Protein AF-A0A916VRL7-F1 (afdb_monomer)

pLDDT: mean 84.44, std 12.97, range [46.22, 95.94]

Secondary structure (DSSP, 8-state):
-PPP-PPPSS-SSSSPP-HHHHHHHHHHHHHHB-TTSPBPPEEEE-SSSS-HHHHHHH-B-TTS-B--EEEEPP------

Foldseek 3Di:
DDADDFQDCDPPDDGDHDPRNVVVVVVVCVVQQDPVRDGFDKDWADPDPDDPVCQQVPQADPVRHRRTDIGGDDPDPPDD

Sequence (80 aa):
MDYVDAEESYSEYSKPVTDMGKAASEMAMKYFILSDGELAQVDIEFDTDDPVENCLEKYRDHQGRLIAYVKKMEKILILN

Mean predicted aligned error: 6.94 Å

Structure (mmCIF, N/CA/C/O backbone):
data_AF-A0A916VRL7-F1
#
_entry.id   AF-A0A916VRL7-F1
#
loop_
_atom_site.group_PDB
_atom_site.id
_atom_site.type_symbol
_atom_site.label_atom_id
_atom_site.label_alt_id
_atom_site.label_comp_id
_atom_site.label_asym_id
_atom_site.label_entity_id
_atom_site.label_seq_id
_atom_site.pdbx_PDB_ins_code
_atom_site.Cartn_x
_atom_site.Cartn_y
_atom_site.Cartn_z
_atom_site.occupancy
_atom_site.B_iso_or_equiv
_atom_site.auth_seq_id
_atom_site.auth_comp_id
_atom_site.auth_asym_id
_atom_site.auth_atom_id
_atom_site.pdbx_PDB_model_num
ATOM 1 N N . MET A 1 1 ? 2.623 7.874 -12.953 1.00 46.22 1 MET A N 1
ATOM 2 C CA . MET A 1 1 ? 1.707 7.893 -11.798 1.00 46.22 1 MET A CA 1
ATOM 3 C C . MET A 1 1 ? 2.463 8.596 -10.676 1.00 46.22 1 MET A C 1
ATOM 5 O O . MET A 1 1 ? 3.677 8.446 -10.643 1.00 46.22 1 MET A O 1
ATOM 9 N N . ASP A 1 2 ? 1.830 9.454 -9.873 1.00 58.34 2 ASP A N 1
ATOM 10 C CA . ASP A 1 2 ? 2.544 10.183 -8.809 1.00 58.34 2 ASP A CA 1
ATOM 11 C C . ASP A 1 2 ? 2.691 9.282 -7.570 1.00 58.34 2 ASP A C 1
ATOM 13 O O . ASP A 1 2 ? 1.708 8.702 -7.104 1.00 58.34 2 ASP A O 1
ATOM 17 N N . TYR A 1 3 ? 3.912 9.155 -7.044 1.00 62.91 3 TYR A N 1
ATOM 18 C CA . TYR A 1 3 ? 4.197 8.414 -5.813 1.00 62.91 3 TYR A CA 1
ATOM 19 C C . TYR A 1 3 ? 3.677 9.175 -4.586 1.00 62.91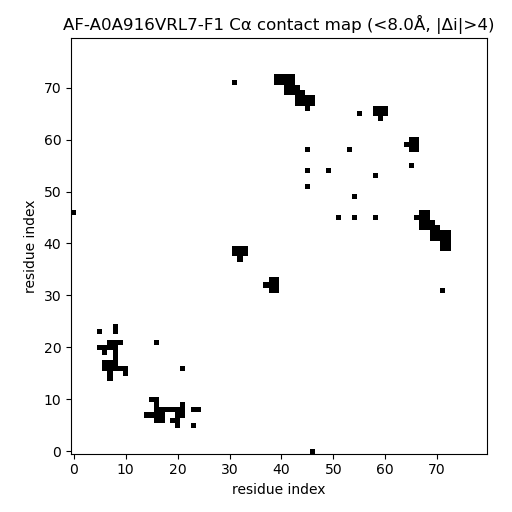 3 TYR A C 1
ATOM 21 O O . TYR A 1 3 ? 3.676 10.407 -4.551 1.00 62.91 3 TYR A O 1
ATOM 29 N N . VAL A 1 4 ? 3.244 8.442 -3.557 1.00 69.81 4 VAL A N 1
ATOM 30 C CA . VAL A 1 4 ? 2.712 9.034 -2.321 1.00 69.81 4 VAL A CA 1
ATOM 31 C C . VAL A 1 4 ? 3.793 9.020 -1.241 1.00 69.81 4 VAL A C 1
ATOM 33 O O . VAL A 1 4 ? 4.273 7.954 -0.868 1.00 69.81 4 VAL A O 1
ATOM 36 N N . ASP A 1 5 ? 4.142 10.198 -0.720 1.00 73.38 5 ASP A N 1
ATOM 37 C CA . ASP A 1 5 ? 4.924 10.361 0.513 1.00 73.38 5 ASP A CA 1
ATOM 38 C C . ASP A 1 5 ? 3.975 10.842 1.618 1.00 73.38 5 ASP A C 1
ATOM 40 O O . ASP A 1 5 ? 3.376 11.915 1.507 1.00 73.38 5 ASP A O 1
ATOM 44 N N . ALA A 1 6 ? 3.776 10.027 2.654 1.00 71.56 6 ALA A N 1
ATOM 45 C CA . ALA A 1 6 ? 3.003 10.426 3.825 1.00 71.56 6 ALA A CA 1
ATOM 46 C C . ALA A 1 6 ? 3.937 11.086 4.846 1.00 71.56 6 ALA A C 1
ATOM 48 O O . ALA A 1 6 ? 5.071 10.650 5.027 1.00 71.56 6 ALA A O 1
ATOM 49 N N . GLU A 1 7 ? 3.460 12.125 5.538 1.00 76.50 7 GLU A N 1
ATOM 50 C CA . GLU A 1 7 ? 4.246 12.745 6.607 1.00 76.50 7 GLU A CA 1
ATOM 51 C C . GLU A 1 7 ? 4.615 11.720 7.693 1.00 76.50 7 GLU A C 1
ATOM 53 O O . GLU A 1 7 ? 3.895 10.752 7.945 1.00 76.50 7 GLU A O 1
ATOM 58 N N . GLU A 1 8 ? 5.754 11.930 8.350 1.00 77.12 8 GLU A N 1
ATOM 59 C CA . GLU A 1 8 ? 6.324 10.934 9.253 1.00 77.12 8 GLU A CA 1
ATOM 60 C C . GLU A 1 8 ? 5.447 10.725 10.495 1.00 77.12 8 GLU A C 1
ATOM 62 O O . GLU A 1 8 ? 5.092 11.666 11.212 1.00 77.12 8 GLU A O 1
ATOM 67 N N . SER A 1 9 ? 5.143 9.463 10.793 1.00 71.56 9 SER A N 1
ATOM 68 C CA . SER A 1 9 ? 4.435 9.055 12.010 1.00 71.56 9 SER A CA 1
ATOM 69 C C . SER A 1 9 ? 5.371 8.539 13.108 1.00 71.56 9 SER A C 1
ATOM 71 O O . SER A 1 9 ? 4.921 8.303 14.229 1.00 71.56 9 SER A O 1
ATOM 73 N N . TYR A 1 10 ? 6.655 8.331 12.795 1.00 71.44 10 TYR A N 1
ATOM 74 C CA . TYR A 1 10 ? 7.660 7.787 13.707 1.00 71.44 10 TYR A CA 1
ATOM 75 C C . TYR A 1 10 ? 8.977 8.560 13.601 1.00 71.44 10 TYR A C 1
ATOM 77 O O . TYR A 1 10 ? 9.424 8.919 12.515 1.00 71.44 10 TYR A O 1
ATOM 85 N N . SER A 1 11 ? 9.606 8.834 14.743 1.00 66.50 11 SER A N 1
ATOM 86 C CA . SER A 1 11 ? 10.831 9.631 14.806 1.00 66.50 11 SER A CA 1
ATOM 87 C C . SER A 1 11 ? 12.062 8.748 14.612 1.00 66.50 11 SER A C 1
ATOM 89 O O . SER A 1 11 ? 12.728 8.385 15.582 1.00 66.50 11 SER A O 1
ATOM 91 N N . GLU A 1 12 ? 12.366 8.380 13.373 1.00 64.50 12 GLU A N 1
ATOM 92 C CA . GLU A 1 12 ? 13.615 7.664 13.076 1.00 64.50 12 GLU A CA 1
ATOM 93 C C . GLU A 1 12 ? 14.745 8.626 12.651 1.00 64.50 12 GLU A C 1
ATOM 95 O O . GLU A 1 12 ? 15.922 8.299 12.784 1.00 64.50 12 GLU A O 1
ATOM 100 N N . TYR A 1 13 ? 14.404 9.854 12.225 1.00 65.00 13 TYR A N 1
ATOM 101 C CA . TYR A 1 13 ? 15.343 10.877 11.734 1.00 65.00 13 TYR A CA 1
ATOM 102 C C . TYR A 1 13 ? 14.896 12.317 12.077 1.00 65.00 13 TYR A C 1
ATOM 104 O O . TYR A 1 13 ? 14.058 12.536 12.947 1.00 65.00 13 TYR A O 1
ATOM 112 N N . SER A 1 14 ? 15.479 13.321 11.410 1.00 69.00 14 SER A N 1
ATOM 113 C CA . SER A 1 14 ? 15.278 14.759 11.659 1.00 69.00 14 SER A CA 1
ATOM 114 C C . SER A 1 14 ? 13.936 15.330 11.192 1.00 69.00 14 S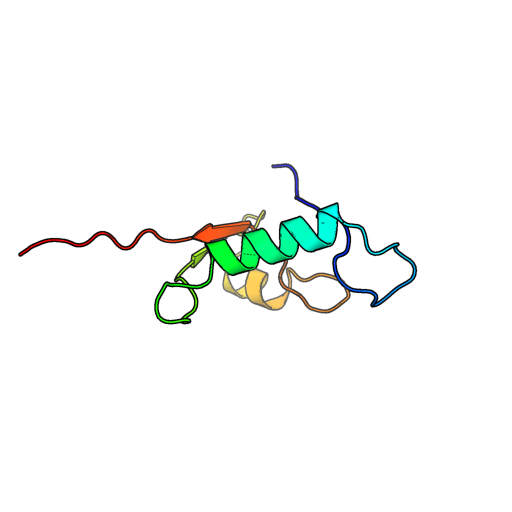ER A C 1
ATOM 116 O O . SER A 1 14 ? 13.655 16.503 11.450 1.00 69.00 14 SER A O 1
ATOM 118 N N . LYS A 1 15 ? 13.120 14.547 10.482 1.00 70.56 15 LYS A N 1
ATOM 119 C CA . LYS A 1 15 ? 11.803 14.995 10.034 1.00 70.56 15 LYS A CA 1
ATOM 120 C C . LYS A 1 15 ? 10.848 15.087 11.236 1.00 70.56 15 LYS A C 1
ATOM 122 O O . LYS A 1 15 ? 10.846 14.192 12.083 1.00 70.56 15 LYS A O 1
ATOM 127 N N . PRO A 1 16 ? 10.043 16.156 11.338 1.00 75.12 16 PRO A N 1
ATOM 128 C CA . PRO A 1 16 ? 9.080 16.287 12.419 1.00 75.12 16 PRO A CA 1
ATOM 129 C C . PRO A 1 16 ? 8.005 15.205 12.300 1.00 75.12 16 PRO A C 1
ATOM 131 O O . PRO A 1 16 ? 7.464 14.982 11.221 1.00 75.12 16 PRO A O 1
ATOM 134 N N . VAL A 1 17 ? 7.669 14.573 13.425 1.00 85.12 17 VAL A N 1
ATOM 135 C CA . VAL A 1 17 ? 6.478 13.725 13.510 1.00 85.12 17 VAL A CA 1
ATOM 136 C C . VAL A 1 17 ? 5.259 14.633 13.548 1.00 85.12 17 VAL A C 1
ATOM 138 O O . VAL A 1 17 ? 5.144 15.474 14.446 1.00 85.12 17 VAL A O 1
ATOM 141 N N . THR A 1 18 ? 4.344 14.455 12.604 1.00 88.00 18 THR A N 1
ATOM 142 C CA . THR A 1 18 ? 3.163 15.313 12.482 1.00 88.00 18 THR A CA 1
ATOM 143 C C . THR A 1 18 ? 1.893 14.567 12.860 1.00 88.00 18 THR A C 1
ATOM 145 O O . THR A 1 18 ? 1.822 13.336 12.843 1.00 88.00 18 THR A O 1
ATOM 148 N N . ASP A 1 19 ? 0.853 15.318 13.215 1.00 90.44 19 ASP A N 1
ATOM 149 C CA . ASP A 1 19 ? -0.451 14.720 13.500 1.00 90.44 19 ASP A CA 1
ATOM 150 C C . ASP A 1 19 ? -1.096 14.137 12.236 1.00 90.44 19 ASP A C 1
ATOM 152 O O . ASP A 1 19 ? -1.821 13.147 12.324 1.00 90.44 19 ASP A O 1
ATOM 156 N N . MET A 1 20 ? -0.769 14.676 11.055 1.00 89.31 20 MET A N 1
ATOM 157 C CA . MET A 1 20 ? -1.195 14.095 9.779 1.00 89.31 20 MET A CA 1
ATOM 158 C C . MET A 1 20 ? -0.519 12.745 9.531 1.00 89.31 20 MET A C 1
ATOM 160 O O . MET A 1 20 ? -1.203 11.792 9.163 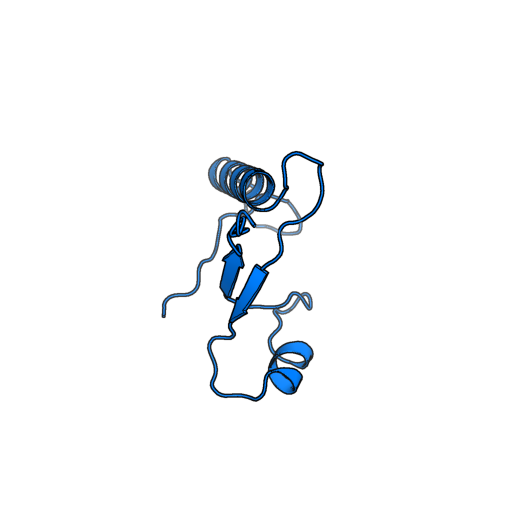1.00 89.31 20 MET A O 1
ATOM 164 N N . GLY A 1 21 ? 0.785 12.629 9.806 1.00 88.00 21 GLY A N 1
ATOM 165 C CA . GLY A 1 21 ? 1.510 11.364 9.699 1.00 88.00 21 GLY A CA 1
ATOM 166 C C . GLY A 1 21 ? 0.937 10.289 10.620 1.00 88.00 21 GLY A C 1
ATOM 167 O O . GLY A 1 21 ? 0.634 9.176 10.184 1.00 88.00 21 GLY A O 1
ATOM 168 N N . LYS A 1 22 ? 0.684 10.632 11.890 1.00 89.94 22 LYS A N 1
ATOM 169 C CA . LYS A 1 22 ? 0.016 9.723 12.841 1.00 89.94 22 LYS A CA 1
ATOM 170 C C . LYS A 1 22 ? -1.361 9.282 12.340 1.00 89.94 22 LYS A C 1
ATOM 172 O O . LYS A 1 22 ? -1.652 8.089 12.344 1.00 89.94 22 LYS A O 1
ATOM 177 N N . ALA A 1 23 ? -2.186 10.220 11.871 1.00 92.31 23 ALA A N 1
ATOM 178 C CA . ALA A 1 23 ? -3.523 9.916 11.367 1.00 92.31 23 ALA A CA 1
ATOM 179 C C . ALA A 1 23 ? -3.489 9.013 10.121 1.00 92.31 23 ALA A C 1
ATOM 181 O O . ALA A 1 23 ? -4.306 8.098 10.004 1.00 92.31 23 ALA A O 1
ATOM 182 N N . ALA A 1 24 ? -2.529 9.228 9.216 1.00 88.81 24 ALA A N 1
ATOM 183 C CA . ALA A 1 24 ? -2.320 8.376 8.048 1.00 88.81 24 ALA A CA 1
ATOM 184 C C . ALA A 1 24 ? -1.925 6.947 8.455 1.00 88.81 24 ALA A C 1
ATOM 186 O O . ALA A 1 24 ? -2.493 5.982 7.943 1.00 88.81 24 ALA A O 1
ATOM 187 N N . SER A 1 25 ? -1.024 6.810 9.432 1.00 89.56 25 SER A N 1
ATOM 188 C CA . SER A 1 25 ? -0.616 5.514 9.986 1.00 89.56 25 SER A CA 1
ATOM 189 C C . SER A 1 25 ? -1.795 4.766 10.622 1.00 89.56 25 SER A C 1
ATOM 191 O O . SER A 1 25 ? -2.058 3.607 10.291 1.00 89.56 25 SER A O 1
ATOM 193 N N . GLU A 1 26 ? -2.596 5.448 11.448 1.00 93.75 26 GLU A N 1
ATOM 194 C CA . GLU A 1 26 ? -3.805 4.864 12.038 1.00 93.75 26 GLU A CA 1
ATOM 195 C C . GLU A 1 26 ? -4.837 4.442 10.987 1.00 93.75 26 GLU A C 1
ATOM 197 O O . GLU A 1 26 ? -5.486 3.402 11.134 1.00 93.75 26 GLU A O 1
ATOM 202 N N . MET A 1 27 ? -5.019 5.247 9.938 1.00 93.50 27 MET A N 1
ATOM 203 C CA . MET A 1 27 ? -5.930 4.927 8.841 1.00 93.50 27 MET A CA 1
ATOM 204 C C . MET A 1 27 ? -5.463 3.676 8.094 1.00 93.50 27 MET A C 1
ATOM 206 O O . MET A 1 27 ? -6.272 2.774 7.875 1.00 93.50 27 MET A O 1
ATOM 210 N N . ALA A 1 28 ? -4.176 3.595 7.749 1.00 92.75 28 ALA A N 1
ATOM 211 C CA . ALA A 1 28 ? -3.602 2.438 7.070 1.00 92.75 28 ALA A CA 1
ATOM 212 C C . ALA A 1 28 ? -3.772 1.162 7.908 1.00 92.75 28 ALA A C 1
ATOM 214 O O . ALA A 1 28 ? -4.264 0.155 7.399 1.00 92.75 28 ALA A O 1
ATOM 215 N N . MET A 1 29 ? -3.473 1.224 9.211 1.00 92.19 29 MET A N 1
ATOM 216 C CA . MET A 1 29 ? -3.704 0.105 10.129 1.00 92.19 29 MET A CA 1
ATOM 217 C C . MET A 1 29 ? -5.170 -0.337 10.131 1.00 92.19 29 MET A C 1
ATOM 219 O O . MET A 1 29 ? -5.455 -1.508 9.905 1.00 92.19 29 MET A O 1
ATOM 223 N N . LYS A 1 30 ? -6.117 0.589 10.328 1.00 93.25 30 LYS A N 1
ATOM 224 C CA . LYS A 1 30 ? -7.558 0.269 10.343 1.00 93.25 30 LYS A CA 1
ATOM 225 C C . LYS A 1 30 ? -8.053 -0.29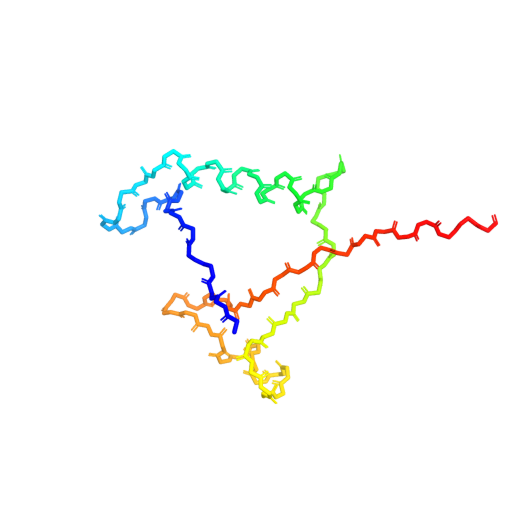6 9.011 1.00 93.25 30 LYS A C 1
ATOM 227 O O . LYS A 1 30 ? -8.997 -1.078 8.993 1.00 93.25 30 LYS A O 1
ATOM 232 N N . TYR A 1 31 ? -7.453 0.120 7.900 1.00 93.94 31 TYR A N 1
ATOM 233 C CA . TYR A 1 31 ? -7.859 -0.316 6.571 1.00 93.94 31 TYR A CA 1
ATOM 234 C C . TYR A 1 31 ? -7.358 -1.728 6.243 1.00 93.94 31 TYR A C 1
ATOM 236 O O . TYR A 1 31 ? -8.115 -2.532 5.685 1.00 93.94 31 TYR A O 1
ATOM 244 N N . PHE A 1 32 ? -6.109 -2.040 6.600 1.00 94.50 32 PHE A N 1
ATOM 245 C CA . PHE A 1 32 ? -5.458 -3.309 6.266 1.00 94.50 32 PHE A CA 1
ATOM 246 C C . PHE A 1 32 ? -5.554 -4.380 7.360 1.00 94.50 32 PHE A C 1
ATOM 248 O O . PHE A 1 32 ? -5.285 -5.538 7.062 1.00 94.50 32 PHE A O 1
ATOM 255 N N . ILE A 1 33 ? -5.978 -4.047 8.580 1.00 94.19 33 ILE A N 1
ATOM 256 C CA . ILE A 1 33 ? -6.288 -5.031 9.628 1.00 94.19 33 ILE A CA 1
ATOM 257 C C . ILE A 1 33 ? -7.766 -5.435 9.518 1.00 94.19 33 ILE A C 1
ATOM 259 O O . ILE A 1 33 ? -8.662 -4.592 9.445 1.00 94.19 33 ILE A O 1
ATOM 263 N N . LEU A 1 34 ? -8.027 -6.739 9.473 1.00 89.69 34 LEU A N 1
ATOM 264 C CA . LEU A 1 34 ? -9.361 -7.332 9.434 1.00 89.69 34 LEU A CA 1
ATOM 265 C C . LEU A 1 34 ? -9.996 -7.365 10.833 1.00 89.69 34 LEU A C 1
ATOM 267 O O . LEU A 1 34 ? -9.344 -7.149 11.851 1.00 89.69 34 LEU A O 1
ATOM 271 N N . SER A 1 35 ? -11.300 -7.645 10.902 1.00 88.19 35 SER A N 1
ATOM 272 C CA . SER A 1 35 ? -12.050 -7.659 12.169 1.00 88.19 35 SER A CA 1
ATOM 273 C C . SER A 1 35 ? -11.575 -8.715 13.173 1.00 88.19 35 SER A C 1
ATOM 275 O O . SER A 1 35 ? -11.847 -8.586 14.362 1.00 88.19 35 SER A O 1
ATOM 277 N N . ASP A 1 36 ? -10.904 -9.763 12.698 1.00 90.50 36 ASP A N 1
ATOM 278 C CA . ASP A 1 36 ? -10.279 -10.817 13.505 1.00 90.50 36 ASP A CA 1
ATOM 279 C C . ASP A 1 36 ? -8.831 -10.485 13.917 1.00 90.50 36 ASP A C 1
ATOM 281 O O . ASP A 1 36 ? -8.217 -11.254 14.651 1.00 90.50 36 ASP A O 1
ATOM 285 N N . GLY A 1 37 ? -8.306 -9.328 13.501 1.00 90.00 37 GLY A N 1
ATOM 286 C CA . GLY A 1 37 ? -6.938 -8.891 13.773 1.00 90.00 37 GLY A CA 1
ATOM 287 C C . GLY A 1 37 ? -5.909 -9.357 12.741 1.00 90.00 37 GLY A C 1
ATOM 288 O O . GLY A 1 37 ? -4.757 -8.931 12.823 1.00 90.00 37 GLY A O 1
ATOM 289 N N . GLU A 1 38 ? -6.303 -10.175 11.762 1.00 92.56 38 GLU A N 1
ATOM 290 C CA . GLU A 1 38 ? -5.413 -10.630 10.692 1.00 92.56 38 GLU A CA 1
ATOM 291 C C . GLU A 1 38 ? -5.162 -9.531 9.652 1.00 92.56 38 GLU A C 1
ATOM 293 O O . GLU A 1 38 ? -5.947 -8.591 9.493 1.00 92.56 38 GLU A O 1
ATOM 298 N N . LEU A 1 39 ? -4.063 -9.649 8.906 1.00 92.06 39 LEU A N 1
ATOM 299 C CA . LEU A 1 39 ? -3.780 -8.741 7.797 1.00 92.06 39 LEU A CA 1
ATOM 300 C C . LEU A 1 39 ? -4.631 -9.095 6.574 1.00 92.06 39 LEU A C 1
ATOM 302 O O . LEU A 1 39 ? -4.806 -10.260 6.212 1.00 92.06 39 LEU A O 1
ATOM 306 N N . ALA A 1 40 ? -5.142 -8.069 5.902 1.00 93.62 40 ALA A N 1
ATOM 307 C CA . ALA A 1 40 ? -5.853 -8.225 4.649 1.00 93.62 40 ALA A CA 1
ATOM 308 C C . ALA A 1 40 ? -4.917 -8.743 3.551 1.00 93.62 40 ALA A C 1
ATOM 310 O O . ALA A 1 40 ? -3.754 -8.350 3.463 1.00 93.62 40 ALA A O 1
ATOM 311 N N . GLN A 1 41 ? -5.460 -9.576 2.664 1.00 94.25 41 GLN A N 1
ATOM 312 C CA . GLN A 1 41 ? -4.773 -9.923 1.428 1.00 94.25 41 GLN A CA 1
ATOM 313 C C . GLN A 1 41 ? -4.720 -8.696 0.510 1.00 94.25 41 GLN A C 1
ATOM 315 O O . GLN A 1 41 ? -5.685 -7.927 0.423 1.00 94.25 41 GLN A O 1
ATOM 320 N N . VAL A 1 42 ? -3.588 -8.511 -0.162 1.00 94.25 42 VAL A N 1
ATOM 321 C CA . VAL A 1 42 ? -3.336 -7.366 -1.034 1.00 94.25 42 VAL A CA 1
ATOM 322 C C . VAL A 1 42 ? -2.722 -7.814 -2.352 1.00 94.25 42 VAL A C 1
ATOM 324 O O . VAL A 1 42 ? -1.971 -8.790 -2.387 1.00 94.25 42 VAL A O 1
ATOM 327 N N . ASP A 1 43 ? -3.006 -7.052 -3.400 1.00 94.50 43 ASP A N 1
ATOM 328 C CA . ASP A 1 43 ? -2.206 -7.032 -4.617 1.00 94.50 43 ASP A CA 1
ATOM 329 C C . ASP A 1 43 ? -1.121 -5.956 -4.471 1.00 94.50 43 ASP A C 1
ATOM 331 O O . ASP A 1 43 ? -1.368 -4.881 -3.910 1.00 94.50 43 ASP A O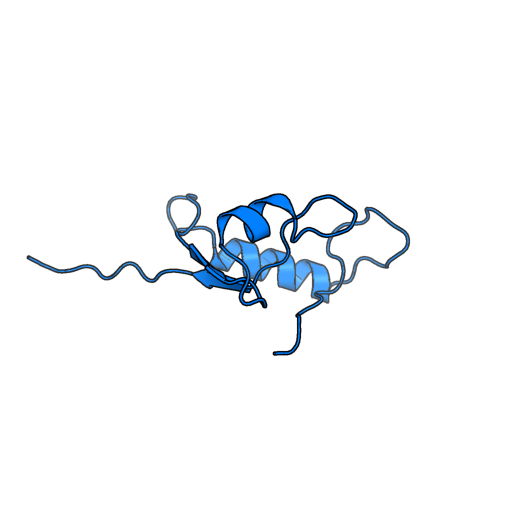 1
ATOM 335 N N . ILE A 1 44 ? 0.078 -6.253 -4.968 1.00 92.94 44 ILE A N 1
ATOM 336 C CA . ILE A 1 44 ? 1.219 -5.334 -4.985 1.00 92.94 44 ILE A CA 1
ATOM 337 C C . ILE A 1 44 ? 1.566 -5.038 -6.441 1.00 92.94 44 ILE A C 1
ATOM 339 O O . ILE A 1 44 ? 1.748 -5.962 -7.233 1.00 92.94 44 ILE A O 1
ATOM 343 N N . GLU A 1 45 ? 1.680 -3.757 -6.775 1.00 93.50 45 GLU A N 1
ATOM 344 C CA . GLU A 1 45 ? 2.039 -3.274 -8.107 1.00 93.50 45 GLU A CA 1
ATOM 345 C C . GLU A 1 45 ? 3.301 -2.410 -8.026 1.00 93.50 45 GLU A C 1
ATOM 347 O O . GLU A 1 45 ? 3.412 -1.525 -7.175 1.00 93.50 45 GLU A O 1
ATOM 352 N N . PHE A 1 46 ? 4.259 -2.672 -8.912 1.00 93.88 46 PHE A N 1
ATOM 353 C CA . PHE A 1 46 ? 5.479 -1.883 -9.035 1.00 93.88 46 PHE A CA 1
ATOM 354 C C . PHE A 1 46 ? 5.352 -0.920 -10.214 1.00 93.88 46 PHE A C 1
ATOM 356 O O . PHE A 1 46 ? 4.839 -1.296 -11.261 1.00 93.88 46 PHE A O 1
ATOM 363 N N . ASP A 1 47 ? 5.853 0.307 -10.057 1.00 90.75 47 ASP A N 1
ATOM 364 C CA . ASP A 1 47 ? 5.834 1.342 -11.104 1.00 90.75 47 ASP A CA 1
ATOM 365 C C . ASP A 1 47 ? 6.978 1.125 -12.116 1.00 90.75 47 ASP A C 1
ATOM 367 O O . ASP A 1 47 ? 7.887 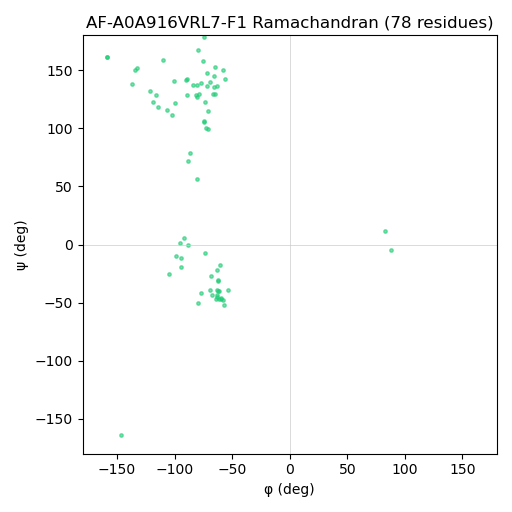1.944 -12.266 1.00 90.75 47 ASP A O 1
ATOM 371 N N . THR A 1 48 ? 7.019 -0.065 -12.716 1.00 91.38 48 THR A N 1
ATOM 372 C CA . THR A 1 48 ? 8.007 -0.482 -13.720 1.00 91.38 48 THR A CA 1
ATOM 373 C C . THR A 1 48 ? 7.465 -1.654 -14.540 1.00 91.38 48 THR A C 1
ATOM 375 O O . THR A 1 48 ? 6.564 -2.367 -14.104 1.00 91.38 48 THR A O 1
ATOM 378 N N . ASP A 1 49 ? 8.067 -1.883 -15.705 1.00 94.38 49 ASP A N 1
ATOM 379 C CA . ASP A 1 49 ? 7.798 -3.035 -16.574 1.00 94.38 49 ASP A CA 1
ATOM 380 C C . ASP A 1 49 ? 8.742 -4.225 -16.292 1.00 94.38 49 ASP A C 1
ATOM 382 O O . ASP A 1 49 ? 8.748 -5.220 -17.024 1.00 94.38 49 ASP A O 1
ATOM 386 N N . ASP A 1 50 ? 9.587 -4.127 -15.262 1.00 94.19 50 ASP A N 1
ATOM 387 C CA . ASP A 1 50 ? 10.489 -5.211 -14.877 1.00 94.19 50 ASP A CA 1
ATOM 388 C C . ASP A 1 50 ? 9.722 -6.456 -14.381 1.00 94.19 50 ASP A C 1
ATOM 390 O O . ASP A 1 50 ? 8.635 -6.349 -13.809 1.00 94.19 50 ASP A O 1
ATOM 394 N N . PRO A 1 51 ? 10.301 -7.665 -14.524 1.00 95.94 51 PRO A N 1
ATOM 395 C CA . PRO A 1 51 ? 9.747 -8.872 -13.919 1.00 95.94 51 PRO A CA 1
ATOM 396 C C . PRO A 1 51 ? 9.581 -8.742 -12.400 1.00 95.94 51 PRO A C 1
ATOM 398 O O . PRO A 1 51 ? 10.462 -8.216 -11.714 1.00 95.94 51 PRO A O 1
ATOM 401 N N . VAL A 1 52 ? 8.494 -9.305 -11.863 1.00 93.38 52 VAL A N 1
ATOM 402 C CA . VAL A 1 52 ? 8.131 -9.226 -10.436 1.00 93.38 52 VAL A CA 1
ATOM 403 C C . VAL A 1 52 ? 9.273 -9.679 -9.524 1.00 93.38 52 VAL A C 1
ATOM 405 O O . VAL A 1 52 ? 9.522 -9.064 -8.488 1.00 93.38 52 VAL A O 1
ATOM 408 N N . GLU A 1 53 ? 10.007 -10.721 -9.911 1.00 94.88 53 GLU A N 1
ATOM 409 C CA . GLU A 1 53 ? 11.133 -11.249 -9.139 1.00 94.88 53 GLU A CA 1
ATOM 410 C C . GLU A 1 53 ? 12.250 -10.208 -8.986 1.00 94.88 53 GLU A C 1
ATOM 412 O O . GLU A 1 53 ? 12.810 -10.052 -7.900 1.00 94.88 53 GLU A O 1
ATOM 417 N N . ASN A 1 54 ? 1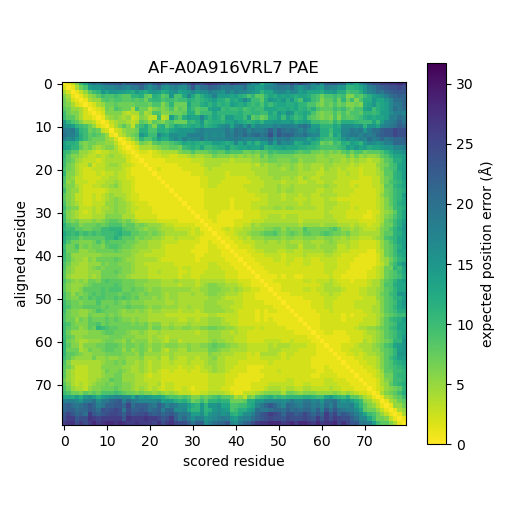2.522 -9.443 -10.048 1.00 95.44 54 ASN A N 1
ATOM 418 C CA . ASN A 1 54 ? 13.504 -8.363 -10.016 1.00 95.44 54 ASN A CA 1
ATOM 419 C C . ASN A 1 54 ? 13.014 -7.198 -9.151 1.00 95.44 54 ASN A C 1
ATOM 421 O O . ASN A 1 54 ? 13.808 -6.617 -8.408 1.00 95.44 54 ASN A O 1
ATOM 425 N N . CYS A 1 55 ? 11.723 -6.864 -9.220 1.00 95.62 55 CYS A N 1
ATOM 426 C CA . CYS A 1 55 ? 11.135 -5.808 -8.401 1.00 95.62 55 CYS A CA 1
ATOM 427 C C . CYS A 1 55 ? 11.218 -6.139 -6.904 1.00 95.62 55 CYS A C 1
ATOM 429 O O . CYS A 1 55 ? 11.646 -5.302 -6.109 1.00 95.62 55 CYS A O 1
ATOM 431 N N . LEU A 1 56 ? 10.889 -7.378 -6.524 1.00 94.06 56 LEU A N 1
ATOM 432 C CA . LEU A 1 56 ? 10.953 -7.850 -5.136 1.00 94.06 56 LEU A CA 1
ATOM 433 C C . LEU A 1 56 ? 12.374 -7.814 -4.556 1.00 94.06 56 LEU A C 1
ATOM 435 O O . LEU A 1 56 ? 12.550 -7.619 -3.347 1.00 94.06 56 LEU A O 1
ATOM 439 N N . GLU A 1 57 ? 13.388 -7.994 -5.400 1.00 94.31 57 GLU A N 1
ATOM 440 C CA . GLU A 1 57 ? 14.789 -7.893 -4.999 1.00 94.31 57 GLU A CA 1
ATOM 441 C C . GLU A 1 57 ? 15.252 -6.429 -4.913 1.00 94.31 57 GLU A C 1
ATOM 443 O O . GLU A 1 57 ? 15.808 -6.020 -3.893 1.00 94.31 57 GLU A O 1
ATOM 448 N N . LYS A 1 58 ? 15.011 -5.634 -5.962 1.00 92.44 58 LYS A N 1
ATOM 449 C CA . LYS A 1 58 ? 15.737 -4.373 -6.203 1.00 92.44 58 LYS A CA 1
ATOM 450 C C . LYS A 1 58 ? 14.944 -3.110 -5.896 1.00 92.44 58 LYS A C 1
ATOM 452 O O . LYS A 1 58 ? 15.552 -2.073 -5.644 1.00 92.44 58 LYS A O 1
ATOM 457 N N . TYR A 1 59 ? 13.617 -3.165 -5.941 1.00 92.88 59 TYR A N 1
ATOM 458 C CA . TYR A 1 59 ? 12.778 -1.969 -5.900 1.00 92.88 59 TYR A CA 1
ATOM 459 C C . TYR A 1 59 ? 12.457 -1.579 -4.452 1.00 92.88 59 TYR A C 1
ATOM 461 O O . TYR A 1 59 ? 11.367 -1.803 -3.917 1.00 92.88 59 TYR A O 1
ATOM 469 N N . ARG A 1 60 ? 13.491 -1.064 -3.781 1.00 92.75 60 ARG A N 1
ATOM 470 C CA . ARG A 1 60 ? 13.503 -0.750 -2.353 1.00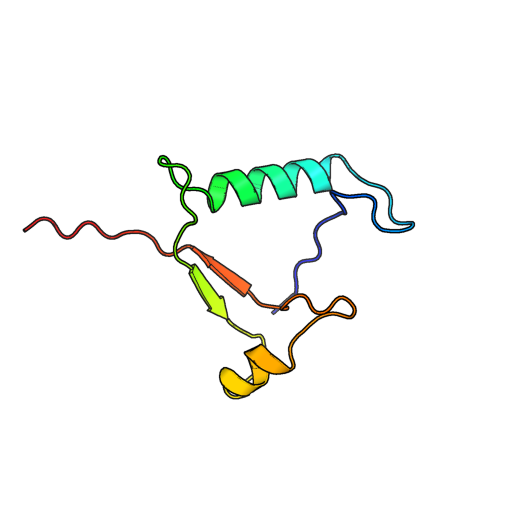 92.75 60 ARG A CA 1
ATOM 471 C C . ARG A 1 60 ? 14.068 0.639 -2.103 1.00 92.75 60 ARG A C 1
ATOM 473 O O . ARG A 1 60 ? 14.907 1.123 -2.859 1.00 92.75 60 ARG A O 1
ATOM 480 N N . ASP A 1 61 ? 13.631 1.261 -1.018 1.00 88.12 61 ASP A N 1
ATOM 481 C CA . ASP A 1 61 ? 14.231 2.503 -0.551 1.00 88.12 61 ASP A CA 1
ATOM 482 C C . ASP A 1 61 ? 15.601 2.267 0.108 1.00 88.12 61 ASP A C 1
ATOM 484 O O . ASP A 1 61 ? 16.077 1.138 0.258 1.00 88.12 61 ASP A O 1
ATOM 488 N N . HIS A 1 62 ? 16.243 3.350 0.544 1.00 86.06 62 HIS A N 1
ATOM 489 C CA . HIS A 1 62 ? 17.547 3.294 1.208 1.00 86.06 62 HIS A CA 1
ATOM 490 C C . HIS A 1 62 ? 17.565 2.482 2.517 1.00 86.06 62 HIS A C 1
ATOM 492 O O . HIS A 1 62 ? 18.644 2.103 2.969 1.00 86.06 62 HIS A O 1
ATOM 498 N N . GLN A 1 63 ? 16.406 2.213 3.124 1.00 85.25 63 GLN A N 1
ATOM 499 C CA . GLN A 1 63 ? 16.265 1.396 4.332 1.00 85.25 63 GLN A CA 1
ATOM 500 C C . GLN A 1 63 ? 15.917 -0.068 4.011 1.00 85.25 63 GLN A C 1
ATOM 502 O O . GLN A 1 63 ? 15.756 -0.883 4.917 1.00 85.25 63 GLN A O 1
ATOM 507 N N . GLY A 1 64 ? 15.807 -0.425 2.728 1.00 89.38 64 GLY A N 1
ATOM 508 C CA . GLY A 1 64 ? 15.460 -1.769 2.281 1.00 89.38 64 GLY A CA 1
ATOM 509 C C . GLY A 1 64 ? 13.957 -2.065 2.285 1.00 89.38 64 GLY A C 1
ATOM 510 O O . GLY A 1 64 ? 13.575 -3.226 2.116 1.00 89.38 64 GLY A O 1
ATOM 511 N N . ARG A 1 65 ? 13.088 -1.060 2.452 1.00 90.31 65 ARG A N 1
ATOM 512 C CA . ARG A 1 65 ? 11.624 -1.225 2.401 1.00 90.31 65 ARG A CA 1
ATOM 513 C C . ARG A 1 65 ? 11.165 -1.260 0.947 1.00 90.31 65 ARG A C 1
ATOM 515 O O . ARG A 1 65 ? 11.665 -0.484 0.140 1.00 90.31 65 ARG A O 1
ATOM 522 N N . LEU A 1 66 ? 10.243 -2.162 0.602 1.00 92.94 66 LEU A N 1
ATOM 523 C CA . LEU A 1 66 ? 9.696 -2.233 -0.758 1.00 92.94 66 LEU A CA 1
ATOM 524 C C . LEU A 1 66 ? 8.952 -0.940 -1.102 1.00 92.94 66 LEU A C 1
ATOM 526 O O . LEU A 1 66 ? 8.167 -0.449 -0.292 1.00 92.94 66 LEU A O 1
ATOM 530 N N . ILE A 1 67 ? 9.175 -0.433 -2.313 1.00 92.31 67 ILE A N 1
ATOM 531 C CA . ILE A 1 67 ? 8.418 0.689 -2.872 1.00 92.31 67 ILE A CA 1
ATOM 532 C C . ILE A 1 67 ? 7.408 0.101 -3.853 1.00 92.31 67 ILE A C 1
ATOM 534 O O . ILE A 1 67 ? 7.782 -0.447 -4.882 1.00 92.31 67 ILE A O 1
ATOM 538 N N . ALA A 1 68 ? 6.125 0.164 -3.530 1.00 93.19 68 ALA A N 1
ATOM 539 C CA . ALA A 1 68 ? 5.080 -0.371 -4.390 1.00 93.19 68 ALA A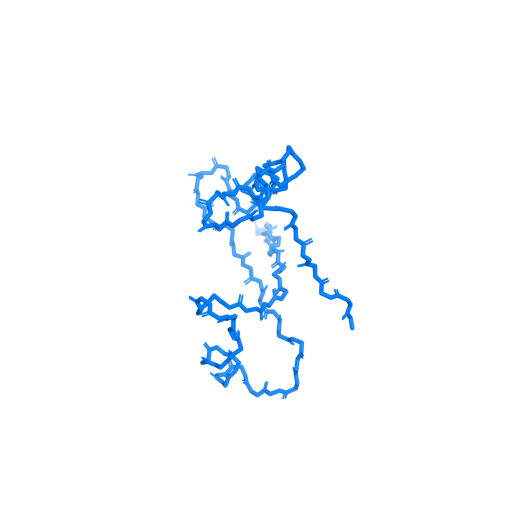 CA 1
ATOM 540 C C . ALA A 1 68 ? 3.733 0.268 -4.062 1.00 93.19 68 ALA A C 1
ATOM 542 O O . ALA A 1 68 ? 3.529 0.797 -2.966 1.00 93.19 68 ALA A O 1
ATOM 543 N N . TYR A 1 69 ? 2.796 0.163 -4.996 1.00 92.50 69 TYR A N 1
ATOM 544 C CA . TYR A 1 69 ? 1.392 0.429 -4.738 1.00 92.50 69 TYR A CA 1
ATOM 545 C C . TYR A 1 69 ? 0.741 -0.825 -4.155 1.00 92.50 69 TYR A C 1
ATOM 547 O O . TYR A 1 69 ? 0.990 -1.943 -4.606 1.00 92.50 69 TYR A O 1
ATOM 555 N N . VAL A 1 70 ? -0.098 -0.638 -3.137 1.00 93.44 70 VAL A N 1
ATOM 556 C CA . VAL A 1 70 ? -0.768 -1.732 -2.428 1.00 93.44 70 VAL A CA 1
ATOM 557 C C . VAL A 1 70 ? -2.272 -1.573 -2.574 1.00 93.44 70 VAL A C 1
ATOM 559 O O . VAL A 1 70 ? -2.841 -0.554 -2.175 1.00 93.44 70 VAL A O 1
ATOM 562 N N . LYS A 1 71 ? -2.933 -2.598 -3.109 1.00 93.50 71 LYS A N 1
ATOM 563 C CA . LYS A 1 71 ? -4.386 -2.639 -3.271 1.00 93.50 71 LYS A CA 1
ATOM 564 C C . LYS A 1 71 ? -4.970 -3.735 -2.393 1.00 93.50 71 LYS A C 1
ATOM 566 O O . LYS A 1 71 ? -4.682 -4.911 -2.582 1.00 93.50 71 LYS A O 1
ATOM 571 N N . LYS A 1 72 ? -5.830 -3.362 -1.444 1.00 93.31 72 LYS A N 1
ATOM 572 C CA . LYS A 1 72 ? -6.558 -4.333 -0.621 1.00 93.31 72 LYS A CA 1
ATOM 573 C C . LYS A 1 72 ? -7.510 -5.158 -1.487 1.00 93.31 72 LYS A C 1
ATOM 575 O O . LYS A 1 72 ? -8.311 -4.592 -2.230 1.00 93.31 72 LYS A O 1
ATOM 580 N N . MET A 1 73 ? -7.450 -6.481 -1.361 1.00 90.56 73 MET A N 1
ATOM 581 C CA . MET A 1 73 ? -8.405 -7.369 -2.014 1.00 90.56 73 MET A CA 1
ATOM 582 C C . MET A 1 73 ? -9.711 -7.397 -1.217 1.00 90.56 73 MET A C 1
ATOM 584 O O . MET A 1 73 ? -9.719 -7.623 -0.003 1.00 90.56 73 MET A O 1
ATOM 588 N N . GLU A 1 74 ? -10.835 -7.184 -1.895 1.00 80.00 74 GLU A N 1
ATOM 589 C CA . GLU A 1 74 ? -12.149 -7.383 -1.292 1.00 80.00 74 GLU A CA 1
ATOM 590 C C . GLU A 1 74 ? -12.495 -8.873 -1.308 1.00 80.00 74 GLU A C 1
ATOM 592 O O . GLU A 1 74 ? -12.437 -9.539 -2.344 1.00 80.00 74 GLU A O 1
ATOM 597 N N . LYS A 1 75 ? -12.856 -9.422 -0.146 1.00 66.06 75 LYS A N 1
ATOM 598 C CA . LYS A 1 75 ? -13.286 -10.816 -0.045 1.00 66.06 75 LYS A CA 1
ATOM 599 C C . LYS A 1 75 ? -14.687 -10.926 -0.652 1.00 66.06 75 LYS A C 1
ATOM 601 O O . LYS A 1 75 ? -15.673 -10.582 -0.006 1.00 66.06 75 LYS A O 1
ATOM 606 N N . ILE A 1 76 ? -14.784 -11.396 -1.893 1.00 57.78 76 ILE A N 1
ATOM 607 C CA . ILE A 1 76 ? -16.073 -11.712 -2.515 1.00 57.78 76 ILE A CA 1
ATOM 608 C C . ILE A 1 76 ? -16.578 -13.015 -1.884 1.00 57.78 76 ILE A C 1
ATOM 610 O O . ILE A 1 76 ? -16.052 -14.095 -2.151 1.00 57.78 76 ILE A O 1
ATOM 614 N N . LEU A 1 77 ? -17.588 -12.921 -1.019 1.00 58.62 77 LEU A N 1
ATOM 615 C CA . LEU A 1 77 ? -18.338 -14.088 -0.557 1.00 58.62 77 LEU A CA 1
ATOM 616 C C . LEU A 1 77 ? -19.196 -14.596 -1.721 1.00 58.62 77 LEU A C 1
ATOM 618 O O . LEU A 1 77 ? -20.266 -14.054 -1.992 1.00 58.62 77 LEU A O 1
ATOM 622 N N . ILE A 1 78 ? -18.730 -15.634 -2.414 1.00 58.62 78 ILE A N 1
ATOM 623 C CA . ILE A 1 78 ? -19.594 -16.417 -3.301 1.00 58.62 78 ILE A CA 1
ATOM 624 C C . ILE A 1 78 ? -20.467 -17.287 -2.392 1.00 58.62 78 ILE A C 1
ATOM 626 O O . ILE A 1 78 ? -19.980 -18.228 -1.766 1.00 58.62 78 ILE A O 1
ATOM 630 N N . LEU A 1 79 ? -21.741 -16.918 -2.260 1.00 52.56 79 LEU A N 1
ATOM 631 C CA . LEU A 1 79 ? -22.752 -17.753 -1.616 1.00 52.56 79 LEU A CA 1
ATOM 632 C C . LEU A 1 79 ? -23.040 -18.940 -2.549 1.00 52.56 79 LEU A C 1
ATOM 634 O O . LEU A 1 79 ? -23.514 -18.725 -3.664 1.00 52.56 79 LEU A O 1
ATOM 638 N N . ASN A 1 80 ? -22.716 -20.156 -2.101 1.00 49.19 80 ASN A N 1
ATOM 639 C CA . ASN A 1 80 ? -23.158 -21.408 -2.725 1.00 49.19 80 ASN A CA 1
ATOM 640 C C . ASN A 1 80 ? -24.525 -21.821 -2.179 1.00 49.19 80 ASN A C 1
ATOM 642 O O . ASN A 1 80 ? -24.711 -21.697 -0.945 1.00 49.19 80 ASN A O 1
#

Radius of gyration: 15.67 Å; Cα contacts (8 Å, |Δi|>4): 71; chains: 1; bounding box: 41×38×31 Å

Solvent-accessible surface area (backbone atoms only — not comparable to full-atom values): 5315 Å² total; per-residue (Å²): 133,86,84,88,85,76,57,38,62,63,80,87,62,94,64,70,64,39,72,64,10,39,50,52,52,53,48,51,49,64,69,42,40,42,98,88,69,46,76,57,58,63,50,78,45,61,102,64,91,66,59,68,71,56,43,76,72,64,42,45,51,98,86,68,48,77,61,63,49,77,43,78,59,79,85,78,81,81,86,127